Protein AF-A0AAV5V3W0-F1 (afdb_monomer)

Structure (mmCIF, N/CA/C/O backbone):
data_AF-A0AAV5V3W0-F1
#
_entry.id   AF-A0AAV5V3W0-F1
#
loop_
_atom_site.group_PDB
_atom_site.id
_atom_site.type_symbol
_atom_site.label_atom_id
_atom_site.label_alt_id
_atom_site.label_comp_id
_atom_site.label_asym_id
_atom_site.label_entity_id
_atom_site.label_seq_id
_atom_site.pdbx_PDB_ins_code
_atom_site.Cartn_x
_atom_site.Cartn_y
_atom_site.Cartn_z
_atom_site.occupancy
_atom_site.B_iso_or_equiv
_atom_site.auth_seq_id
_atom_site.auth_comp_id
_atom_site.auth_asym_id
_atom_site.auth_atom_id
_atom_site.pdbx_PDB_model_num
ATOM 1 N N . ILE A 1 1 ? -11.580 -12.482 1.622 1.00 56.84 1 ILE A N 1
ATOM 2 C CA . ILE A 1 1 ? -11.713 -11.519 0.499 1.00 56.84 1 ILE A CA 1
ATOM 3 C C . ILE A 1 1 ? -10.474 -10.633 0.399 1.00 56.84 1 ILE A C 1
ATOM 5 O O . ILE A 1 1 ? -9.791 -10.750 -0.602 1.00 56.84 1 ILE A O 1
ATOM 9 N N . VAL A 1 2 ? -10.112 -9.853 1.430 1.00 61.28 2 VAL A N 1
ATOM 10 C CA . VAL A 1 2 ? -8.875 -9.032 1.430 1.00 61.28 2 VAL A CA 1
ATOM 11 C C . VAL A 1 2 ? -7.619 -9.863 1.134 1.00 61.28 2 VAL A C 1
ATOM 13 O O . VAL A 1 2 ? -6.881 -9.532 0.217 1.00 61.28 2 VAL A O 1
ATOM 16 N N . ASN A 1 3 ? -7.451 -11.007 1.805 1.00 73.69 3 ASN A N 1
ATOM 17 C CA . ASN A 1 3 ? -6.309 -11.895 1.548 1.00 73.69 3 ASN A CA 1
ATOM 18 C C . ASN A 1 3 ? -6.311 -12.484 0.132 1.00 73.69 3 ASN A C 1
ATOM 20 O O . ASN A 1 3 ? -5.250 -12.703 -0.425 1.00 73.69 3 ASN A O 1
ATOM 24 N N . LEU A 1 4 ? -7.486 -12.712 -0.467 1.00 79.56 4 LEU A N 1
ATOM 25 C CA . LEU A 1 4 ? -7.574 -13.238 -1.831 1.00 79.56 4 LEU A CA 1
ATOM 26 C C . LEU A 1 4 ? -7.166 -12.172 -2.853 1.00 79.56 4 LEU A C 1
ATOM 28 O O . LEU A 1 4 ? -6.407 -12.471 -3.762 1.00 79.56 4 LEU A O 1
ATOM 32 N N . LEU A 1 5 ? -7.643 -10.934 -2.688 1.00 78.12 5 LEU A N 1
ATOM 33 C CA . LEU A 1 5 ? -7.252 -9.806 -3.538 1.00 78.12 5 LEU A CA 1
ATOM 34 C C . LEU A 1 5 ? -5.752 -9.524 -3.442 1.00 78.12 5 LEU A C 1
ATOM 36 O O . LEU A 1 5 ? -5.116 -9.284 -4.461 1.00 78.12 5 LEU A O 1
ATOM 40 N N . PHE A 1 6 ? -5.194 -9.600 -2.233 1.00 81.12 6 PHE A N 1
ATOM 41 C CA . PHE A 1 6 ? -3.758 -9.467 -2.016 1.00 81.12 6 PHE A CA 1
ATOM 42 C C . PHE A 1 6 ? -2.980 -10.590 -2.713 1.00 81.12 6 PHE A C 1
ATOM 44 O O . PHE A 1 6 ? -2.071 -10.310 -3.479 1.00 81.12 6 PHE A O 1
ATOM 51 N N . SER A 1 7 ? -3.384 -11.853 -2.535 1.00 84.00 7 SER A N 1
ATOM 52 C CA . SER A 1 7 ? -2.718 -12.988 -3.186 1.00 84.00 7 SER A CA 1
ATOM 53 C C . SER A 1 7 ? -2.806 -12.949 -4.710 1.00 84.00 7 SER A C 1
ATOM 55 O O . SER A 1 7 ? -1.816 -13.235 -5.370 1.00 84.00 7 SER A O 1
ATOM 57 N N . LEU A 1 8 ? -3.966 -12.600 -5.277 1.00 88.06 8 LEU A N 1
ATOM 58 C CA . LEU A 1 8 ? -4.125 -12.485 -6.729 1.00 88.06 8 LEU A CA 1
ATOM 59 C C . LEU A 1 8 ? -3.175 -11.433 -7.293 1.00 88.06 8 LEU A C 1
ATOM 61 O O . LEU A 1 8 ? -2.488 -11.682 -8.275 1.00 88.06 8 LEU A O 1
ATOM 65 N N . ASP A 1 9 ? -3.112 -10.278 -6.651 1.00 88.31 9 ASP A N 1
ATOM 66 C CA . ASP A 1 9 ? -2.215 -9.223 -7.076 1.00 88.31 9 ASP A CA 1
ATOM 67 C C . ASP A 1 9 ? -0.737 -9.608 -6.931 1.00 88.31 9 ASP A C 1
ATOM 69 O O . ASP A 1 9 ? 0.019 -9.455 -7.888 1.00 88.31 9 ASP A O 1
ATOM 73 N N . CYS A 1 10 ? -0.348 -10.219 -5.806 1.00 88.88 10 CYS A N 1
ATOM 74 C CA . CYS A 1 10 ? 1.004 -10.742 -5.643 1.00 88.88 10 CYS A CA 1
ATOM 75 C C . CYS A 1 10 ? 1.371 -11.703 -6.777 1.00 88.88 10 CYS A C 1
ATOM 77 O O . CYS A 1 10 ? 2.425 -11.561 -7.385 1.00 88.88 10 CYS A O 1
ATOM 79 N N . CYS A 1 11 ? 0.488 -12.648 -7.103 1.00 90.94 11 CYS A N 1
ATOM 80 C CA . CYS A 1 11 ? 0.753 -13.655 -8.126 1.00 90.94 11 CYS A CA 1
ATOM 81 C C . CYS A 1 11 ? 0.738 -13.110 -9.562 1.00 90.94 11 CYS A C 1
ATOM 83 O O . CYS A 1 11 ? 1.419 -13.675 -10.414 1.00 90.94 11 CYS A O 1
ATOM 85 N N . PHE A 1 12 ? -0.046 -12.068 -9.854 1.00 91.69 12 PHE A N 1
ATOM 86 C CA . PHE A 1 12 ? -0.245 -11.578 -11.225 1.00 91.69 12 PHE A CA 1
ATOM 87 C C . PHE A 1 12 ? 0.453 -10.255 -11.537 1.00 91.69 12 PHE A C 1
ATOM 89 O O . PHE A 1 12 ? 0.572 -9.912 -12.711 1.00 91.69 12 PHE A O 1
ATOM 96 N N . ILE A 1 13 ? 0.892 -9.501 -10.533 1.00 91.69 13 ILE A N 1
ATOM 97 C CA . ILE A 1 13 ? 1.500 -8.181 -10.716 1.00 91.69 13 ILE A CA 1
ATOM 98 C C . ILE A 1 13 ? 2.893 -8.164 -10.090 1.00 91.69 13 ILE A C 1
ATOM 100 O O . ILE A 1 13 ? 3.870 -8.140 -1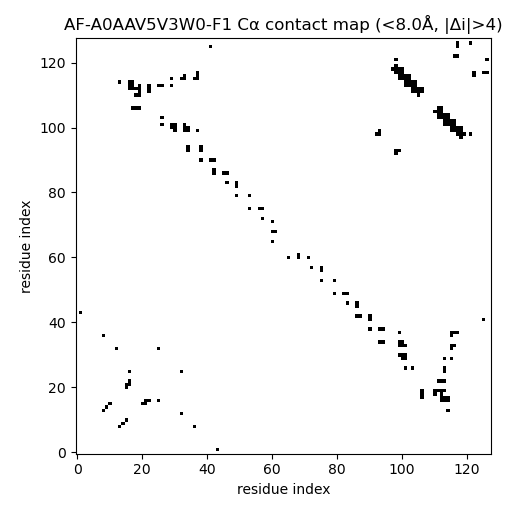0.830 1.00 91.69 13 ILE A O 1
ATOM 104 N N . LEU A 1 14 ? 2.988 -8.254 -8.761 1.00 91.12 14 LEU A N 1
ATOM 105 C CA . LEU A 1 14 ? 4.248 -8.082 -8.020 1.00 91.12 14 LEU A CA 1
ATOM 106 C C . LEU A 1 14 ? 5.299 -9.166 -8.305 1.00 91.12 14 LEU A C 1
ATOM 108 O O . LEU A 1 14 ? 6.428 -8.842 -8.657 1.00 91.12 14 LEU A O 1
ATOM 112 N N . GLU A 1 15 ? 4.958 -10.447 -8.147 1.00 90.94 15 GLU A N 1
ATOM 113 C CA . GLU A 1 15 ? 5.927 -11.542 -8.318 1.00 90.94 15 GLU A CA 1
ATOM 114 C C . GLU A 1 15 ? 6.441 -11.632 -9.762 1.00 90.94 15 GLU A C 1
ATOM 116 O O . GLU A 1 15 ? 7.657 -11.675 -9.955 1.00 90.94 15 GLU A O 1
ATOM 121 N N . PRO A 1 16 ? 5.586 -11.593 -10.807 1.00 92.56 16 PRO A N 1
ATOM 122 C CA . PRO A 1 16 ? 6.077 -11.613 -12.180 1.00 92.56 16 PRO A CA 1
ATOM 123 C C . PRO A 1 16 ? 6.920 -10.379 -12.527 1.00 92.56 16 PRO A C 1
ATOM 125 O O . PRO A 1 16 ? 7.954 -10.536 -13.182 1.00 92.56 16 PRO A O 1
ATOM 128 N N . SER A 1 17 ? 6.533 -9.179 -12.067 1.00 93.31 17 SER A N 1
ATOM 129 C CA . SER A 1 17 ? 7.281 -7.945 -12.346 1.00 93.31 17 SER A CA 1
ATOM 130 C C . SER A 1 17 ? 8.651 -7.941 -11.659 1.00 93.31 17 SER A C 1
ATOM 132 O O . SER A 1 17 ? 9.651 -7.573 -12.281 1.00 93.31 17 SER A O 1
ATOM 134 N N . ALA A 1 18 ? 8.722 -8.419 -10.412 1.00 90.31 18 ALA A N 1
ATOM 135 C CA . ALA A 1 18 ? 9.958 -8.543 -9.644 1.00 90.31 18 ALA A CA 1
ATOM 136 C C . ALA A 1 18 ? 10.867 -9.664 -10.175 1.00 90.31 18 ALA A C 1
ATOM 138 O O . ALA A 1 18 ? 12.090 -9.511 -10.245 1.00 90.31 18 ALA A O 1
ATOM 139 N N . ALA A 1 19 ? 10.285 -10.785 -10.607 1.00 92.06 19 ALA A N 1
ATOM 140 C CA . ALA A 1 19 ? 11.017 -11.890 -11.220 1.00 92.06 19 ALA A CA 1
ATOM 141 C C . ALA A 1 19 ? 11.533 -11.564 -12.636 1.00 92.06 19 ALA A C 1
ATOM 143 O O . ALA A 1 19 ? 12.379 -12.292 -13.153 1.00 92.06 19 ALA A O 1
ATOM 144 N N . GLY A 1 20 ? 11.044 -10.488 -13.265 1.00 88.81 20 GLY A N 1
ATOM 145 C CA . GLY A 1 20 ? 11.383 -10.121 -14.645 1.00 88.81 20 GLY A CA 1
ATOM 146 C C . GLY A 1 20 ? 10.621 -10.925 -15.703 1.00 88.81 20 GLY A C 1
ATOM 147 O O . GLY A 1 20 ? 10.985 -10.938 -16.880 1.00 88.81 20 GLY A O 1
ATOM 148 N N . THR A 1 21 ? 9.548 -11.607 -15.301 1.00 90.56 21 THR A N 1
ATOM 149 C CA . THR A 1 21 ? 8.686 -12.359 -16.217 1.00 90.56 21 THR A CA 1
ATOM 150 C C . THR A 1 21 ? 7.842 -11.370 -17.018 1.00 90.56 21 THR A C 1
ATOM 152 O O . THR A 1 21 ? 7.168 -10.533 -16.433 1.00 90.56 21 THR A O 1
ATOM 155 N N . PHE A 1 22 ? 7.868 -11.448 -18.352 1.00 92.38 22 PHE A N 1
ATOM 156 C CA . PHE A 1 22 ? 7.225 -10.463 -19.241 1.00 92.38 22 PHE A CA 1
ATOM 157 C C . PHE A 1 22 ? 7.659 -9.007 -18.970 1.00 92.38 22 PHE A C 1
ATOM 159 O O . PHE A 1 22 ? 6.825 -8.103 -18.966 1.00 92.38 22 PHE A O 1
ATOM 166 N N . PHE A 1 23 ? 8.959 -8.770 -18.758 1.00 91.94 23 PHE A N 1
ATOM 167 C CA . PHE A 1 23 ? 9.509 -7.447 -18.427 1.00 91.94 23 PHE A CA 1
ATOM 168 C C . PHE A 1 23 ? 8.955 -6.305 -19.297 1.00 91.94 23 PHE A C 1
ATOM 170 O O . PHE A 1 23 ? 8.445 -5.332 -18.758 1.00 91.94 23 PHE A O 1
ATOM 177 N N . GLU A 1 24 ? 8.967 -6.444 -20.627 1.00 94.31 24 GLU A N 1
ATOM 178 C CA . GLU A 1 24 ? 8.481 -5.399 -21.546 1.00 94.31 24 GLU A CA 1
ATOM 179 C C . GLU A 1 24 ? 7.001 -5.044 -21.325 1.00 94.31 24 GLU A C 1
ATOM 181 O O . GLU A 1 24 ? 6.609 -3.884 -21.434 1.00 94.31 24 GLU A O 1
ATOM 186 N N . PHE A 1 25 ? 6.172 -6.030 -20.969 1.00 94.25 25 PHE A N 1
ATOM 187 C CA . PHE A 1 25 ? 4.765 -5.801 -20.650 1.00 94.25 25 PHE A CA 1
ATOM 188 C C . PHE A 1 25 ? 4.613 -5.015 -19.344 1.00 94.25 25 PHE A C 1
ATOM 190 O O . PHE A 1 25 ? 3.858 -4.042 -19.303 1.00 94.25 25 PHE A O 1
ATOM 197 N N . TYR A 1 26 ? 5.336 -5.411 -18.292 1.00 93.88 26 TYR A N 1
ATOM 198 C CA . TYR A 1 26 ? 5.280 -4.728 -16.997 1.00 93.88 26 TYR A CA 1
ATOM 199 C C . TYR A 1 26 ? 5.947 -3.354 -17.015 1.00 93.88 26 TYR A C 1
ATOM 201 O O . TYR A 1 26 ? 5.510 -2.486 -16.268 1.00 93.88 26 TYR A O 1
ATOM 209 N N . ASP A 1 27 ? 6.940 -3.131 -17.875 1.00 94.12 27 ASP A N 1
ATOM 210 C CA . ASP A 1 27 ? 7.558 -1.822 -18.088 1.00 94.12 27 ASP A CA 1
ATOM 211 C C . ASP A 1 27 ? 6.597 -0.892 -18.845 1.00 94.12 27 ASP A C 1
ATOM 213 O O . ASP A 1 27 ? 6.302 0.215 -18.399 1.00 94.12 27 ASP A O 1
ATOM 217 N N . MET A 1 28 ? 5.984 -1.369 -19.932 1.00 94.44 28 MET A N 1
ATOM 218 C CA . MET A 1 28 ? 4.994 -0.587 -20.682 1.00 94.44 28 MET A CA 1
ATOM 219 C C . MET A 1 28 ? 3.757 -0.236 -19.836 1.00 94.44 28 MET A C 1
ATOM 221 O O . MET A 1 28 ? 3.245 0.884 -19.900 1.00 94.44 28 MET A O 1
ATOM 225 N N . MET A 1 29 ? 3.257 -1.189 -19.046 1.00 93.00 29 MET A N 1
ATOM 226 C CA . MET A 1 29 ? 2.064 -1.013 -18.208 1.00 93.00 29 MET A CA 1
ATOM 227 C C . MET A 1 29 ? 2.379 -0.466 -16.813 1.00 93.00 29 MET A C 1
ATOM 229 O O . MET A 1 29 ? 1.462 -0.189 -16.033 1.00 93.00 29 MET A O 1
ATOM 233 N N . GLY A 1 30 ? 3.654 -0.296 -16.479 1.00 89.88 30 GLY A N 1
ATOM 234 C CA . GLY A 1 30 ? 4.086 -0.034 -15.117 1.00 89.88 30 GLY A CA 1
ATOM 235 C C . GLY A 1 30 ? 3.515 1.240 -14.481 1.00 89.88 30 GLY A C 1
ATOM 236 O O . GLY A 1 30 ? 3.205 1.170 -13.291 1.00 89.88 30 GLY A O 1
ATOM 237 N N . PRO A 1 31 ? 3.204 2.352 -15.192 1.00 88.81 31 PRO A N 1
ATOM 238 C CA . PRO A 1 31 ? 2.579 3.507 -14.546 1.00 88.81 31 PRO A CA 1
ATOM 239 C C . PRO A 1 31 ? 1.150 3.205 -14.075 1.00 88.81 31 PRO A C 1
ATOM 241 O O . PRO A 1 31 ? 0.667 3.800 -13.110 1.00 88.81 31 PRO A O 1
ATOM 244 N N . TYR A 1 32 ? 0.464 2.275 -14.745 1.00 89.69 32 TYR A N 1
ATOM 245 C CA . TYR A 1 32 ? -0.871 1.822 -14.365 1.00 89.69 32 TYR A CA 1
ATOM 246 C C . TYR A 1 32 ? -0.802 0.833 -13.207 1.00 89.69 32 TYR A C 1
ATOM 248 O O . TYR A 1 32 ? -1.543 0.987 -12.234 1.00 89.69 32 TYR A O 1
ATOM 256 N N . PHE A 1 33 ? 0.111 -0.140 -13.277 1.00 92.06 33 PHE A N 1
ATOM 257 C CA . PHE A 1 33 ? 0.306 -1.103 -12.195 1.00 92.06 33 PHE A CA 1
ATOM 258 C C . PHE A 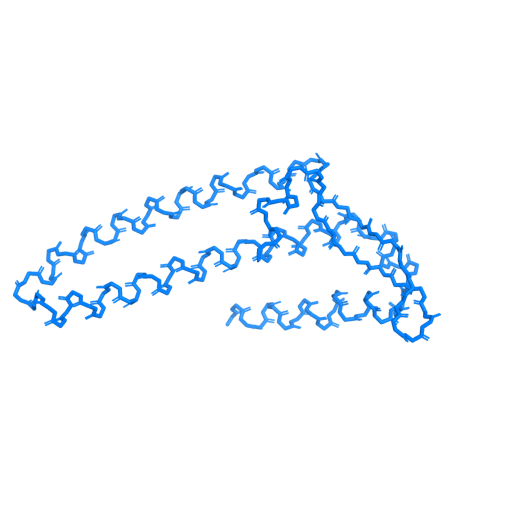1 33 ? 0.800 -0.438 -10.913 1.00 92.06 33 PHE A C 1
ATOM 260 O O . PHE A 1 33 ? 0.249 -0.728 -9.858 1.00 92.06 33 PHE A O 1
ATOM 267 N N . ALA A 1 34 ? 1.704 0.542 -10.998 1.00 90.12 34 ALA A N 1
ATOM 268 C CA . ALA A 1 34 ? 2.149 1.320 -9.846 1.00 90.12 34 ALA A CA 1
ATOM 269 C C . ALA A 1 34 ? 0.980 2.007 -9.128 1.00 90.12 34 ALA A C 1
ATOM 271 O O . ALA A 1 34 ? 0.902 1.981 -7.903 1.00 90.12 34 ALA A O 1
ATOM 272 N N . LYS A 1 35 ? 0.031 2.584 -9.878 1.00 88.50 35 LYS A N 1
ATOM 273 C CA . LYS A 1 35 ? -1.171 3.190 -9.290 1.00 88.50 35 LYS A CA 1
ATOM 274 C C . LYS A 1 35 ? -2.061 2.152 -8.625 1.00 88.50 35 LYS A C 1
ATOM 276 O O . LYS A 1 35 ? -2.455 2.343 -7.478 1.00 88.50 35 LYS A O 1
ATOM 281 N N . ILE A 1 36 ? -2.401 1.084 -9.348 1.00 88.12 36 ILE A N 1
ATOM 282 C CA . ILE A 1 36 ? -3.299 0.039 -8.844 1.00 88.12 36 ILE A CA 1
ATOM 283 C C . ILE A 1 36 ? -2.721 -0.563 -7.568 1.00 88.12 36 ILE A C 1
ATOM 285 O O . ILE A 1 36 ? -3.421 -0.611 -6.558 1.00 88.12 36 ILE A O 1
ATOM 289 N N . GLU A 1 37 ? -1.450 -0.957 -7.610 1.00 87.56 37 GLU A N 1
ATOM 290 C CA . GLU A 1 37 ? -0.801 -1.657 -6.513 1.00 87.56 37 GLU A CA 1
ATOM 291 C C . GLU A 1 37 ? -0.712 -0.779 -5.269 1.00 87.56 37 GLU A C 1
ATOM 293 O O . GLU A 1 37 ? -1.231 -1.121 -4.204 1.00 87.56 37 GLU A O 1
ATOM 298 N N . LEU A 1 38 ? -0.141 0.414 -5.419 1.00 88.12 38 LEU A N 1
ATOM 299 C CA . LEU A 1 38 ? 0.142 1.279 -4.285 1.00 88.12 38 LEU A CA 1
ATOM 300 C C . LEU A 1 38 ? -1.133 1.870 -3.665 1.00 88.12 38 LEU A C 1
ATOM 302 O O . LEU A 1 38 ? -1.254 1.895 -2.441 1.00 88.12 38 LEU A O 1
ATOM 306 N N . ILE A 1 39 ? -2.134 2.264 -4.467 1.00 85.12 39 ILE A N 1
ATOM 307 C CA . ILE A 1 39 ? -3.424 2.743 -3.935 1.00 85.12 39 ILE A CA 1
ATOM 308 C C . ILE A 1 39 ? -4.140 1.620 -3.185 1.00 85.12 39 ILE A C 1
ATOM 310 O O . ILE A 1 39 ? -4.623 1.826 -2.068 1.00 85.12 39 ILE A O 1
ATOM 314 N N . LYS A 1 40 ? -4.223 0.429 -3.787 1.00 85.56 40 LYS A N 1
ATOM 315 C CA . LYS A 1 40 ? -4.896 -0.723 -3.181 1.00 85.56 40 LYS A CA 1
ATOM 316 C C . LYS A 1 40 ? -4.222 -1.100 -1.864 1.00 85.56 40 LYS A C 1
ATOM 318 O O . LYS A 1 40 ? -4.921 -1.259 -0.863 1.00 85.56 40 LYS A O 1
ATOM 323 N N . THR A 1 41 ? -2.897 -1.209 -1.846 1.00 82.38 41 THR A N 1
ATOM 324 C CA . THR A 1 41 ? -2.136 -1.586 -0.651 1.00 82.38 41 THR A CA 1
ATOM 325 C C . THR A 1 41 ? -2.330 -0.566 0.473 1.00 82.38 41 THR A C 1
ATOM 327 O O . THR A 1 41 ? -2.686 -0.962 1.586 1.00 82.38 41 THR A O 1
ATOM 330 N N . THR A 1 42 ? -2.269 0.742 0.191 1.00 83.88 42 THR A N 1
ATOM 331 C CA . THR A 1 42 ? -2.565 1.777 1.198 1.00 83.88 42 THR A CA 1
ATOM 332 C C . THR A 1 42 ? -3.996 1.685 1.739 1.00 83.88 42 THR A C 1
ATOM 334 O O . THR A 1 42 ? -4.201 1.718 2.954 1.00 83.88 42 THR A O 1
ATOM 337 N N . VAL A 1 43 ? -5.001 1.541 0.866 1.00 82.44 43 VAL A N 1
ATOM 338 C CA . VAL A 1 43 ? -6.413 1.456 1.281 1.00 82.44 43 VAL A CA 1
ATOM 339 C C . VAL A 1 43 ? -6.653 0.221 2.149 1.00 82.44 43 VAL A C 1
ATOM 341 O O . VAL A 1 43 ? -7.296 0.315 3.197 1.00 82.44 43 VAL A O 1
ATOM 344 N N . LEU A 1 44 ? -6.133 -0.940 1.742 1.00 82.50 44 LEU A N 1
ATOM 345 C CA . LEU A 1 44 ? -6.318 -2.192 2.472 1.00 82.50 44 LEU A CA 1
ATOM 346 C C . LEU A 1 44 ? -5.638 -2.163 3.843 1.00 82.50 44 LEU A C 1
ATOM 348 O O . LEU A 1 44 ? -6.259 -2.582 4.823 1.00 82.50 44 LEU A O 1
ATOM 352 N N . LEU A 1 45 ? -4.414 -1.632 3.937 1.00 83.38 45 LEU A N 1
ATOM 353 C CA . LEU A 1 45 ? -3.703 -1.479 5.211 1.00 83.38 45 LEU A CA 1
ATOM 354 C C . LEU A 1 45 ? -4.451 -0.549 6.168 1.00 83.38 45 LEU A C 1
ATOM 356 O O . LEU A 1 45 ? -4.618 -0.870 7.348 1.00 83.38 45 LEU A O 1
ATOM 360 N N . LEU A 1 46 ? -4.959 0.575 5.661 1.00 83.06 46 LEU A N 1
ATOM 361 C CA . LEU A 1 46 ? -5.693 1.547 6.462 1.00 83.06 46 LEU A CA 1
ATOM 362 C C . LEU A 1 46 ? -7.018 0.979 6.981 1.00 83.06 46 LEU A C 1
ATOM 364 O O . LEU A 1 46 ? -7.304 1.048 8.178 1.00 83.06 46 LEU A O 1
ATOM 368 N N . VAL A 1 47 ? -7.810 0.363 6.097 1.00 81.50 47 VAL A N 1
ATOM 369 C CA . VAL A 1 47 ? -9.079 -0.279 6.468 1.00 81.50 47 VAL A CA 1
ATOM 370 C C . VAL A 1 47 ? -8.834 -1.420 7.453 1.00 81.50 47 VAL A C 1
ATOM 372 O O . VAL A 1 47 ? -9.524 -1.508 8.471 1.00 81.50 47 VAL A O 1
ATOM 375 N N . GLY A 1 48 ? -7.832 -2.264 7.193 1.00 83.69 48 GLY A N 1
ATOM 376 C CA . GLY A 1 48 ? -7.439 -3.349 8.090 1.00 83.69 48 GLY A CA 1
ATOM 377 C C . GLY A 1 48 ? -7.073 -2.836 9.483 1.00 83.69 48 GLY A C 1
ATOM 378 O O . GLY A 1 48 ? -7.607 -3.326 10.480 1.00 83.69 48 GLY A O 1
ATOM 379 N N . SER A 1 49 ? -6.248 -1.792 9.562 1.00 84.44 49 SER A N 1
ATOM 380 C CA . SER A 1 49 ? -5.821 -1.183 10.828 1.00 84.44 49 SER A CA 1
ATOM 381 C C . SER A 1 49 ? -6.997 -0.614 11.629 1.00 84.44 49 SER A C 1
ATOM 383 O O . SER A 1 49 ? -7.106 -0.863 12.832 1.00 84.44 49 SER A O 1
ATOM 385 N N . ILE A 1 50 ? -7.930 0.086 10.971 1.00 84.62 50 ILE A N 1
ATOM 386 C CA . ILE A 1 50 ? -9.132 0.637 11.619 1.00 84.62 50 ILE A CA 1
ATOM 387 C C . ILE A 1 50 ? -10.019 -0.487 12.171 1.00 84.62 50 ILE A C 1
ATOM 389 O O . ILE A 1 50 ? -10.504 -0.397 13.302 1.00 84.62 50 ILE A O 1
ATOM 393 N N . LEU A 1 51 ? -10.222 -1.562 11.403 1.00 84.88 51 LEU A N 1
ATOM 394 C CA . LEU A 1 51 ? -11.024 -2.706 11.839 1.00 84.88 51 LEU A CA 1
ATOM 395 C C . LEU A 1 51 ? -10.381 -3.436 13.023 1.00 84.88 51 LEU A C 1
ATOM 397 O O . LEU A 1 51 ? -11.082 -3.779 13.978 1.00 84.88 51 LEU A O 1
ATOM 401 N N . HIS A 1 52 ? -9.060 -3.632 13.001 1.00 88.50 52 HIS A N 1
ATOM 402 C CA . HIS A 1 52 ? -8.328 -4.232 14.117 1.00 88.50 52 HIS A CA 1
ATOM 403 C C . HIS A 1 52 ? -8.411 -3.378 15.384 1.00 88.50 52 HIS A C 1
ATOM 405 O O . HIS A 1 52 ? -8.709 -3.914 16.455 1.00 88.50 52 HIS A O 1
ATOM 411 N N . LEU A 1 53 ? -8.242 -2.057 15.266 1.00 86.62 53 LEU A N 1
ATOM 412 C CA . LEU A 1 53 ? -8.413 -1.128 16.382 1.00 86.62 53 LEU A CA 1
ATOM 413 C C . LEU A 1 53 ? -9.833 -1.206 16.953 1.00 86.62 53 LEU A C 1
ATOM 415 O O . LEU A 1 53 ? -10.014 -1.317 18.166 1.00 86.62 53 LEU A O 1
ATOM 419 N N . LEU A 1 54 ? -10.852 -1.206 16.091 1.00 85.94 54 LEU A N 1
ATOM 420 C CA . LEU A 1 54 ? -12.245 -1.292 16.516 1.00 85.94 54 LEU A CA 1
ATOM 421 C C . LEU A 1 54 ? -12.540 -2.605 17.243 1.00 85.94 54 LEU A C 1
ATOM 423 O O . LEU A 1 54 ? -13.205 -2.601 18.279 1.00 85.94 54 LEU A O 1
ATOM 427 N N . LEU A 1 55 ? -12.030 -3.723 16.732 1.00 88.25 55 LEU A N 1
ATOM 428 C CA . LEU A 1 55 ? -12.220 -5.035 17.339 1.00 88.25 55 LEU A CA 1
ATOM 429 C C . LEU A 1 55 ? -11.520 -5.123 18.703 1.00 88.25 55 LEU A C 1
ATOM 431 O O . LEU A 1 55 ? -12.111 -5.633 19.660 1.00 88.25 55 LEU A O 1
ATOM 435 N N . ALA A 1 56 ? -10.315 -4.558 18.819 1.00 89.25 56 ALA A N 1
ATOM 436 C CA . ALA A 1 56 ? -9.590 -4.446 20.080 1.00 89.25 56 ALA A CA 1
ATOM 437 C C . ALA A 1 56 ? -10.352 -3.584 21.099 1.00 89.25 56 ALA A C 1
ATOM 439 O O . ALA A 1 56 ? -10.594 -4.030 22.221 1.00 89.25 56 ALA A O 1
ATOM 440 N N . MET A 1 57 ? -10.822 -2.395 20.707 1.00 88.00 57 MET A N 1
ATOM 441 C CA . MET A 1 57 ? -11.595 -1.510 21.587 1.00 88.00 57 MET A CA 1
ATOM 442 C C . MET A 1 57 ? -12.946 -2.113 21.985 1.00 88.00 57 MET A C 1
ATOM 444 O O . MET A 1 57 ? -13.387 -1.962 23.126 1.00 88.00 57 MET A O 1
ATOM 448 N N . ASN A 1 58 ? -13.614 -2.818 21.071 1.00 88.19 58 ASN A N 1
ATOM 449 C CA . ASN A 1 58 ? -14.872 -3.496 21.361 1.00 88.19 58 ASN A CA 1
ATOM 450 C C . ASN A 1 58 ? -14.678 -4.584 22.429 1.00 88.19 58 ASN A C 1
ATOM 452 O O . ASN A 1 58 ? -15.418 -4.620 23.410 1.00 88.19 58 ASN A O 1
ATOM 456 N N . ARG A 1 59 ? -13.638 -5.417 22.288 1.00 89.81 59 ARG A N 1
ATOM 457 C CA . ARG A 1 59 ? -13.289 -6.438 23.291 1.00 89.81 59 ARG A CA 1
ATOM 458 C C . ARG A 1 59 ? -12.868 -5.814 24.619 1.00 89.81 59 ARG A C 1
ATOM 460 O O . ARG A 1 59 ? -13.369 -6.215 25.663 1.00 89.81 59 ARG A O 1
ATOM 467 N N . PHE A 1 60 ? -12.010 -4.797 24.581 1.00 90.75 60 PHE A N 1
ATOM 468 C CA . PHE A 1 60 ? -11.545 -4.100 25.778 1.00 90.75 60 PHE A CA 1
ATOM 469 C C . PHE A 1 60 ? -12.710 -3.498 26.572 1.00 90.75 60 PHE A C 1
ATOM 471 O O . PHE A 1 60 ? -12.842 -3.718 27.771 1.00 90.75 60 PHE A O 1
ATOM 478 N N . THR A 1 61 ? -13.625 -2.802 25.897 1.00 89.81 61 THR A N 1
ATOM 479 C CA . THR A 1 61 ? -14.775 -2.170 26.561 1.00 89.81 61 THR A CA 1
ATOM 480 C C . THR A 1 61 ? -15.787 -3.176 27.107 1.00 89.81 61 THR A C 1
ATOM 482 O O . THR A 1 61 ? -16.430 -2.876 28.113 1.00 89.81 61 THR A O 1
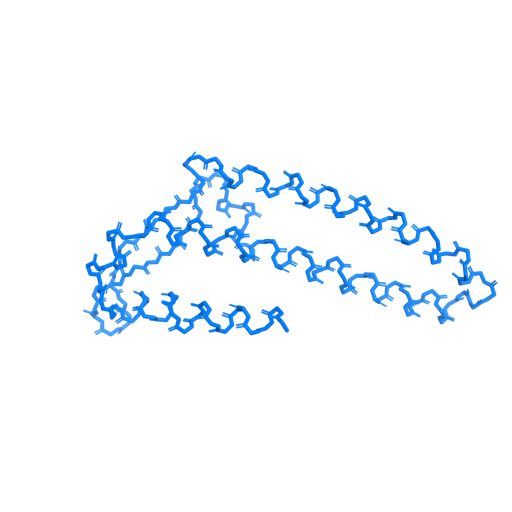ATOM 485 N N . ALA A 1 62 ? -15.918 -4.357 26.492 1.00 88.00 62 ALA A N 1
ATOM 486 C CA . ALA A 1 62 ? -16.725 -5.450 27.033 1.00 88.00 62 ALA A CA 1
ATOM 487 C C . ALA A 1 62 ? -16.152 -5.990 28.355 1.00 88.00 62 ALA A C 1
ATOM 489 O O . ALA A 1 62 ? -16.916 -6.271 29.274 1.00 88.00 62 ALA A O 1
ATOM 490 N N . ILE A 1 63 ? -14.821 -6.082 28.464 1.00 92.06 63 ILE A N 1
ATOM 491 C CA . ILE A 1 63 ? -14.124 -6.591 29.654 1.00 92.06 63 ILE A CA 1
ATOM 492 C C . ILE A 1 63 ? -14.105 -5.544 30.774 1.00 92.06 63 ILE A C 1
ATOM 494 O O . ILE A 1 63 ? -14.471 -5.840 31.907 1.00 92.06 63 ILE A O 1
ATOM 498 N N . THR A 1 64 ? -13.704 -4.306 30.474 1.00 91.81 64 THR A N 1
ATOM 499 C CA . THR A 1 64 ? -13.488 -3.274 31.501 1.00 91.81 64 THR A CA 1
ATOM 500 C C . THR A 1 64 ? -14.785 -2.596 31.950 1.00 91.81 64 THR A C 1
ATOM 502 O O . THR A 1 64 ? -14.906 -2.204 33.108 1.00 91.81 64 THR A O 1
ATOM 505 N N . PHE A 1 65 ? -15.774 -2.440 31.059 1.00 90.81 65 PHE A N 1
ATOM 506 C CA . PHE A 1 65 ? -17.003 -1.684 31.348 1.00 90.81 65 PHE A CA 1
ATOM 507 C C . PHE A 1 65 ? -18.284 -2.385 30.853 1.00 90.81 65 PHE A C 1
ATOM 509 O O . PHE A 1 65 ? -19.058 -1.782 30.096 1.00 90.81 65 PHE A O 1
ATOM 516 N N . PRO A 1 66 ? -18.589 -3.612 31.316 1.00 87.69 66 PRO A N 1
ATOM 517 C CA . PRO A 1 66 ? -19.704 -4.416 30.803 1.00 87.69 66 PRO A CA 1
ATOM 518 C C . PRO A 1 66 ? -21.063 -3.704 30.912 1.00 87.69 66 PRO A C 1
ATOM 520 O O . PRO A 1 66 ? -21.821 -3.649 29.945 1.00 87.69 66 PRO A O 1
ATOM 523 N N . ALA A 1 67 ? -21.339 -3.033 32.038 1.00 89.25 67 ALA A N 1
ATOM 524 C CA . ALA A 1 67 ? -22.602 -2.315 32.258 1.00 89.25 67 ALA A CA 1
ATOM 525 C C . ALA A 1 67 ? -22.806 -1.099 31.326 1.00 89.25 67 ALA A C 1
ATOM 527 O O . ALA A 1 67 ? -23.935 -0.669 31.084 1.00 89.25 67 ALA A O 1
ATOM 528 N N . LYS A 1 68 ? -21.720 -0.521 30.791 1.00 88.31 68 LYS A N 1
ATOM 529 C CA . LYS A 1 68 ? -21.759 0.644 29.886 1.00 88.31 68 LYS A CA 1
ATOM 530 C C . LYS A 1 68 ? -21.437 0.279 28.435 1.00 88.31 68 LYS A C 1
ATOM 532 O O . LYS A 1 68 ? -21.562 1.148 27.568 1.00 88.31 68 LYS A O 1
ATOM 537 N N . HIS A 1 69 ? -21.094 -0.980 28.156 1.00 86.75 69 HIS A N 1
ATOM 538 C CA . HIS A 1 69 ? -20.620 -1.457 26.858 1.00 86.75 69 HIS A CA 1
ATOM 539 C C . HIS A 1 69 ? -21.534 -1.015 25.706 1.00 86.75 69 HIS A C 1
ATOM 541 O O . HIS A 1 69 ? -21.080 -0.349 24.780 1.00 86.75 69 HIS A O 1
ATOM 547 N N . ARG A 1 70 ? -22.858 -1.200 25.829 1.00 83.94 70 ARG A N 1
ATOM 548 C CA . ARG A 1 70 ? -23.831 -0.788 24.796 1.00 83.94 70 ARG A CA 1
ATOM 549 C C . ARG A 1 70 ? -23.793 0.712 24.463 1.00 83.94 70 ARG A C 1
ATOM 551 O O . ARG A 1 70 ? -24.000 1.089 23.310 1.00 83.94 70 ARG A O 1
ATOM 558 N N . LYS A 1 71 ? -23.552 1.588 25.449 1.00 86.38 71 LYS A N 1
ATOM 559 C CA . LYS A 1 71 ? -23.418 3.042 25.219 1.00 86.38 71 LYS A CA 1
ATOM 560 C C . LYS A 1 71 ? -22.070 3.378 24.575 1.00 86.38 71 LYS A C 1
ATOM 562 O O . LYS A 1 71 ? -22.020 4.265 23.724 1.00 86.38 71 LYS A O 1
ATOM 567 N N . VAL A 1 72 ? -21.005 2.671 24.954 1.00 85.12 72 VAL A N 1
ATOM 568 C CA . VAL A 1 72 ? -19.655 2.860 24.403 1.00 85.12 72 VAL A CA 1
ATOM 569 C C . VAL A 1 72 ? -19.568 2.359 22.957 1.00 85.12 72 VAL A C 1
ATOM 571 O O . VAL A 1 72 ? -19.058 3.090 22.114 1.00 85.12 72 VAL A O 1
ATOM 574 N N . CYS A 1 73 ? -20.184 1.222 22.615 1.00 83.88 73 CYS A N 1
ATOM 575 C CA . CYS A 1 73 ? -20.261 0.721 21.236 1.00 83.88 73 CYS A CA 1
ATOM 576 C C . CYS A 1 73 ? -20.887 1.732 20.267 1.00 83.88 73 CYS A C 1
ATOM 578 O O . CYS A 1 73 ? -20.390 1.910 19.160 1.00 83.88 73 CYS A O 1
ATOM 580 N N . ARG A 1 74 ? -21.933 2.470 20.675 1.00 83.06 74 ARG A N 1
ATOM 581 C CA . ARG A 1 74 ? -22.515 3.524 19.817 1.00 83.06 74 ARG A CA 1
ATOM 582 C C . ARG A 1 74 ? -21.560 4.694 19.570 1.00 83.06 74 ARG A C 1
ATOM 584 O O . ARG A 1 74 ? -21.669 5.365 18.547 1.00 83.06 74 ARG A O 1
ATOM 591 N N . LYS A 1 75 ? -20.667 4.993 20.518 1.00 86.06 75 LYS A N 1
ATOM 592 C CA . LYS A 1 75 ? -19.622 6.012 20.331 1.00 86.06 75 LYS A CA 1
ATOM 593 C C . LYS A 1 75 ? -18.501 5.477 19.438 1.00 86.06 75 LYS A C 1
ATOM 595 O O . LYS A 1 75 ? -18.084 6.191 18.536 1.00 86.06 75 LYS A O 1
ATOM 600 N N . LEU A 1 76 ? -18.098 4.219 19.630 1.00 84.56 76 LEU A N 1
ATOM 601 C CA . LEU A 1 76 ? -17.122 3.523 18.784 1.00 84.56 76 LEU A CA 1
ATOM 602 C C . LEU A 1 76 ? -17.566 3.449 17.322 1.00 84.56 76 LEU A C 1
ATOM 604 O O . LEU A 1 76 ? -16.759 3.690 16.436 1.00 84.56 76 LEU A O 1
ATOM 608 N N . PHE A 1 77 ? -18.851 3.198 17.062 1.00 82.50 77 PHE A N 1
ATOM 609 C CA . PHE A 1 77 ? -19.386 3.224 15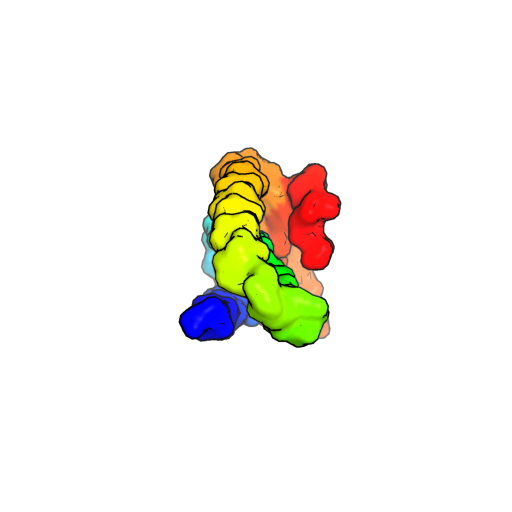.701 1.00 82.50 77 PHE A CA 1
ATOM 610 C C . PHE A 1 77 ? -19.214 4.599 15.041 1.00 82.50 77 PHE A C 1
ATOM 612 O O . PHE A 1 77 ? -18.709 4.689 13.928 1.00 82.50 77 PHE A O 1
ATOM 619 N N . ARG A 1 78 ? -19.564 5.685 15.746 1.00 85.12 78 ARG A N 1
ATOM 620 C CA . ARG A 1 78 ? -19.352 7.051 15.237 1.00 85.12 78 ARG A CA 1
ATOM 621 C C . ARG A 1 78 ? -17.875 7.353 14.999 1.00 85.12 78 ARG A C 1
ATOM 623 O O . ARG A 1 78 ? -17.537 7.929 13.975 1.00 85.12 78 ARG A O 1
ATOM 630 N N . PHE A 1 79 ? -17.011 6.936 15.918 1.00 85.88 79 PHE A N 1
ATOM 631 C CA . PHE A 1 79 ? -15.566 7.071 15.763 1.00 85.88 79 PHE A CA 1
ATOM 632 C C . PHE A 1 79 ? -15.046 6.308 14.536 1.00 85.88 79 PHE A C 1
ATOM 634 O O . PHE A 1 79 ? -14.250 6.848 13.778 1.00 85.88 79 PHE A O 1
ATOM 641 N N . CYS A 1 80 ? -15.562 5.102 14.285 1.00 84.62 80 CYS A N 1
ATOM 642 C CA . CYS A 1 80 ? -15.237 4.314 13.100 1.00 84.62 80 CYS A CA 1
ATOM 643 C C . CYS A 1 80 ? -15.615 5.040 11.812 1.00 84.62 80 CYS A C 1
ATOM 645 O O . CYS A 1 80 ? -14.784 5.148 10.921 1.00 84.62 80 CYS A O 1
ATOM 647 N N . VAL A 1 81 ? -16.835 5.583 11.735 1.00 85.62 81 VAL A N 1
ATOM 648 C CA . VAL A 1 81 ? -17.290 6.352 10.566 1.00 85.62 81 VAL A CA 1
ATOM 649 C C . VAL A 1 81 ? -16.367 7.545 10.314 1.00 85.62 81 VAL A C 1
ATOM 651 O O . VAL A 1 81 ? -15.965 7.768 9.177 1.00 85.62 8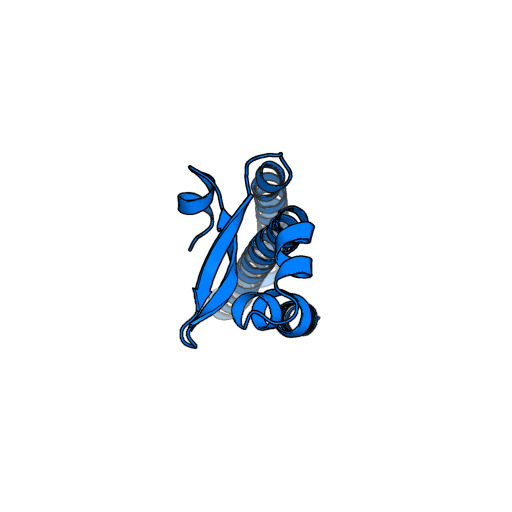1 VAL A O 1
ATOM 654 N N . VAL A 1 82 ? -15.970 8.266 11.367 1.00 88.75 82 VAL A N 1
ATOM 655 C CA . VAL A 1 82 ? -15.028 9.389 11.252 1.00 88.75 82 VAL A CA 1
ATOM 656 C C . VAL A 1 82 ? -13.667 8.918 10.735 1.00 88.75 82 VAL A C 1
ATOM 658 O O . VAL A 1 82 ? -13.174 9.467 9.753 1.00 88.7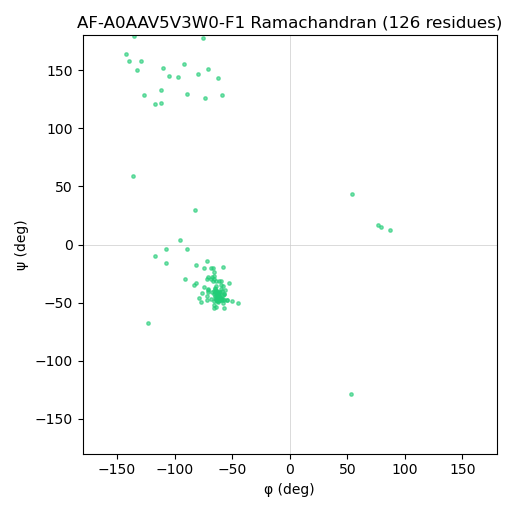5 82 VAL A O 1
ATOM 661 N N . LEU A 1 83 ? -13.080 7.871 11.322 1.00 85.50 83 LEU A N 1
ATOM 662 C CA . LEU A 1 83 ? -11.807 7.318 10.847 1.00 85.50 83 LEU A CA 1
ATOM 663 C C . LEU A 1 83 ? -11.887 6.837 9.396 1.00 85.50 83 LEU A C 1
ATOM 665 O O . LEU A 1 83 ? -10.956 7.057 8.630 1.00 85.50 83 LEU A O 1
ATOM 669 N N . TRP A 1 84 ? -13.013 6.243 9.005 1.00 84.88 84 TRP A N 1
ATOM 670 C CA . TRP A 1 84 ? -13.281 5.852 7.626 1.00 84.88 84 TRP A CA 1
ATOM 671 C C . TRP A 1 84 ? -13.302 7.051 6.685 1.00 84.88 84 TRP A C 1
ATOM 673 O O . TRP A 1 84 ? -12.651 7.018 5.646 1.00 84.88 84 TRP A O 1
ATOM 683 N N . THR A 1 85 ? -14.010 8.124 7.051 1.00 87.75 85 THR A N 1
ATOM 684 C CA . THR A 1 85 ? -14.032 9.343 6.231 1.00 87.75 85 THR A CA 1
ATOM 685 C C . THR A 1 85 ? -12.646 9.959 6.099 1.00 87.75 85 THR A C 1
ATOM 687 O O . THR A 1 85 ? -12.239 10.279 4.988 1.00 87.75 85 THR A O 1
ATOM 690 N N . ILE A 1 86 ? -11.884 10.054 7.194 1.00 87.56 86 ILE A N 1
ATOM 691 C CA . ILE A 1 86 ? -10.512 10.574 7.169 1.00 87.56 86 ILE A CA 1
ATOM 692 C C . ILE A 1 86 ? -9.641 9.702 6.268 1.00 87.56 86 ILE A C 1
ATOM 694 O O . ILE A 1 86 ? -8.930 10.225 5.416 1.00 87.56 86 ILE A O 1
ATOM 698 N N . GLY A 1 87 ? -9.732 8.381 6.416 1.00 82.69 87 GLY A N 1
ATOM 699 C CA . GLY A 1 87 ? -8.948 7.461 5.610 1.00 82.69 87 GLY A CA 1
ATOM 700 C C . GLY A 1 87 ? -9.275 7.535 4.124 1.00 82.69 87 GLY A C 1
ATOM 701 O O . GLY A 1 87 ? -8.369 7.567 3.300 1.00 82.69 87 GLY A O 1
ATOM 702 N N . PHE A 1 88 ? -10.555 7.676 3.780 1.00 83.50 88 PHE A N 1
ATOM 703 C CA . PHE A 1 88 ? -10.975 7.925 2.406 1.00 83.50 88 PHE A CA 1
ATOM 704 C C . PHE A 1 88 ? -10.341 9.204 1.843 1.00 83.50 88 PHE A C 1
ATOM 706 O O . PHE A 1 88 ? -9.769 9.167 0.756 1.00 83.50 88 PHE A O 1
ATOM 713 N N . PHE A 1 89 ? -10.372 10.313 2.592 1.00 87.19 89 PHE A N 1
ATOM 714 C CA . PHE A 1 89 ? -9.748 11.570 2.165 1.00 87.19 89 PHE A CA 1
ATOM 715 C C . PHE A 1 89 ? -8.226 11.467 2.027 1.00 87.19 89 PHE A C 1
ATOM 717 O O . PHE A 1 89 ? -7.671 12.051 1.099 1.00 87.19 89 PHE A O 1
ATOM 724 N N . LEU A 1 90 ? -7.553 10.703 2.893 1.00 83.44 90 LEU A N 1
ATOM 725 C CA . LEU A 1 90 ? -6.109 10.464 2.799 1.00 83.44 90 LEU A CA 1
ATOM 726 C C . LEU A 1 90 ? -5.721 9.672 1.545 1.00 83.44 90 LEU A C 1
ATOM 728 O O . LEU A 1 90 ? -4.625 9.858 1.030 1.00 83.44 90 LEU A O 1
ATOM 732 N N . CYS A 1 91 ? -6.612 8.842 1.004 1.00 81.06 91 CYS A N 1
ATOM 733 C CA . CYS A 1 91 ? -6.346 8.107 -0.232 1.00 81.06 91 CYS A CA 1
ATOM 734 C C . CYS A 1 91 ? -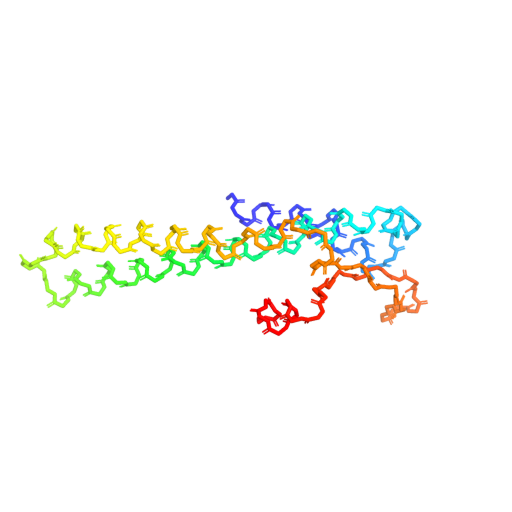6.584 8.936 -1.508 1.00 81.06 91 CYS A C 1
ATOM 736 O O . CYS A 1 91 ? -6.070 8.568 -2.562 1.00 81.06 91 CYS A O 1
ATOM 738 N N . ILE A 1 92 ? -7.320 10.057 -1.448 1.00 84.44 92 ILE A N 1
ATOM 739 C CA . ILE A 1 92 ? -7.608 10.897 -2.630 1.00 84.44 92 ILE A CA 1
ATOM 740 C C . ILE A 1 92 ? -6.330 11.432 -3.295 1.00 84.44 92 ILE A C 1
ATOM 742 O O . ILE A 1 92 ? -6.231 11.315 -4.517 1.00 84.44 92 ILE A O 1
ATOM 746 N N . PRO A 1 93 ? -5.340 11.976 -2.555 1.00 83.69 93 PRO A N 1
ATOM 747 C CA . PRO A 1 93 ? -4.095 12.448 -3.148 1.00 83.69 93 PRO A CA 1
ATOM 748 C C . PRO A 1 93 ? -3.393 11.415 -4.027 1.00 83.69 93 PRO A C 1
ATOM 750 O O . PRO A 1 93 ? -2.813 11.791 -5.036 1.00 83.69 93 PRO A O 1
ATOM 753 N N . LEU A 1 94 ? -3.491 10.122 -3.697 1.00 81.25 94 LEU A N 1
ATOM 754 C CA . LEU A 1 94 ? -2.842 9.050 -4.454 1.00 81.25 94 LEU A CA 1
ATOM 755 C C . LEU A 1 94 ? -3.414 8.874 -5.869 1.00 81.25 94 LEU A C 1
ATOM 757 O O . LEU A 1 94 ? -2.722 8.347 -6.736 1.00 81.25 94 LEU A O 1
ATOM 761 N N . LEU A 1 95 ? -4.637 9.354 -6.127 1.00 82.44 95 LEU A N 1
ATOM 762 C CA . LEU A 1 95 ? -5.270 9.310 -7.449 1.00 82.44 95 LEU A CA 1
ATOM 763 C C . LEU A 1 95 ? -4.678 10.334 -8.429 1.00 82.44 95 LEU A C 1
ATOM 765 O O . LEU A 1 95 ? -4.834 10.181 -9.646 1.00 82.44 95 LEU A O 1
ATOM 769 N N . PHE A 1 96 ? -4.012 11.376 -7.925 1.00 84.81 96 PHE A N 1
ATOM 770 C CA . PHE A 1 96 ? -3.447 12.422 -8.770 1.00 84.81 96 PHE A CA 1
ATOM 771 C C . PHE A 1 96 ? -2.226 11.930 -9.563 1.00 84.81 96 PHE A C 1
ATOM 773 O O . PHE A 1 96 ? -1.516 11.018 -9.142 1.00 84.81 96 PHE A O 1
ATOM 780 N N . PRO A 1 97 ? -1.969 12.496 -10.755 1.00 82.69 97 PRO A N 1
ATOM 781 C CA . PRO A 1 97 ? -0.755 12.186 -11.501 1.00 82.69 97 PRO A CA 1
ATOM 782 C C . PRO A 1 97 ? 0.496 12.617 -10.716 1.00 82.69 97 PRO A C 1
ATOM 784 O O . PRO A 1 97 ? 0.491 13.655 -10.059 1.00 82.69 97 PRO A O 1
ATOM 787 N N . GLY A 1 98 ? 1.574 11.832 -10.810 1.00 83.75 98 GLY A N 1
ATOM 788 C CA . GLY A 1 98 ? 2.859 12.139 -10.162 1.00 83.75 98 GLY A CA 1
ATOM 789 C C . GLY A 1 98 ? 3.009 11.647 -8.717 1.00 83.75 98 GLY A C 1
ATOM 790 O O . GLY A 1 98 ? 3.944 12.057 -8.038 1.00 83.75 98 GLY A O 1
ATOM 791 N N . THR A 1 99 ? 2.114 10.780 -8.237 1.00 86.25 99 THR A N 1
ATOM 792 C CA . THR A 1 99 ? 2.169 10.175 -6.890 1.00 86.25 99 THR A CA 1
ATOM 793 C C . THR A 1 99 ? 2.931 8.853 -6.853 1.00 86.25 99 THR A C 1
ATOM 795 O O . THR A 1 99 ? 3.539 8.520 -5.838 1.00 86.25 99 THR A O 1
ATOM 798 N N . THR A 1 100 ? 2.916 8.110 -7.959 1.00 89.44 100 THR A N 1
ATOM 799 C CA . THR A 1 100 ? 3.492 6.768 -8.096 1.00 89.44 100 THR A CA 1
ATOM 800 C C . THR A 1 100 ? 4.335 6.674 -9.365 1.00 89.44 100 THR A C 1
ATOM 802 O O . THR A 1 100 ? 4.015 7.317 -10.366 1.00 89.44 100 THR A O 1
ATOM 805 N N . SER A 1 101 ? 5.368 5.836 -9.348 1.00 90.44 101 SER A N 1
ATOM 806 C CA . SER A 1 101 ? 6.220 5.525 -10.500 1.00 90.44 101 SER A CA 1
ATOM 807 C C . SER A 1 101 ? 6.616 4.056 -10.501 1.00 90.44 101 SER A C 1
ATOM 809 O O . SER A 1 101 ? 6.539 3.386 -9.472 1.00 90.44 101 SER A O 1
ATOM 811 N N . GLN A 1 102 ? 7.095 3.585 -11.647 1.00 91.69 102 GLN A N 1
ATOM 812 C CA . GLN A 1 102 ? 7.913 2.381 -11.712 1.00 91.69 102 GLN A CA 1
ATOM 813 C C . GLN A 1 102 ? 9.402 2.731 -11.624 1.00 91.69 102 GLN A C 1
ATOM 815 O O . GLN A 1 102 ? 9.804 3.848 -11.970 1.00 91.69 102 GLN A O 1
ATOM 820 N N . ILE A 1 103 ? 10.200 1.774 -11.169 1.00 91.19 103 ILE A N 1
ATOM 821 C CA . ILE A 1 103 ? 11.658 1.787 -11.211 1.00 91.19 103 ILE A CA 1
ATOM 822 C C . ILE A 1 103 ? 12.087 0.491 -11.890 1.00 91.19 103 ILE A C 1
ATOM 824 O O . ILE A 1 103 ? 11.672 -0.595 -11.488 1.00 91.19 103 ILE A O 1
ATOM 828 N N . ASN A 1 104 ? 12.940 0.619 -12.901 1.00 93.06 104 ASN A N 1
ATOM 829 C CA . ASN A 1 104 ? 13.555 -0.532 -13.542 1.00 93.06 104 ASN A CA 1
ATOM 830 C C . ASN A 1 104 ? 14.848 -0.864 -12.800 1.00 93.06 104 ASN A C 1
ATOM 832 O O . ASN A 1 104 ? 15.682 0.015 -12.566 1.00 93.06 104 ASN A O 1
ATOM 836 N N . GLY A 1 105 ? 15.000 -2.128 -12.427 1.00 91.81 105 GLY A N 1
ATOM 837 C CA . GLY A 1 105 ? 16.131 -2.624 -11.657 1.00 91.81 105 GLY A CA 1
ATOM 838 C C . GLY A 1 105 ? 16.672 -3.931 -12.214 1.00 91.81 105 GLY A C 1
ATOM 839 O O . GLY A 1 105 ? 16.174 -4.471 -13.201 1.00 91.81 105 GLY A O 1
ATOM 840 N N . ILE A 1 106 ? 17.717 -4.431 -11.563 1.00 91.62 106 ILE A N 1
ATOM 841 C CA . ILE A 1 106 ? 18.214 -5.789 -11.763 1.00 91.62 106 ILE A CA 1
ATOM 842 C C . ILE A 1 106 ? 17.929 -6.540 -10.468 1.00 91.62 106 ILE A C 1
ATOM 844 O O . ILE A 1 106 ? 18.376 -6.122 -9.398 1.00 91.62 106 ILE A O 1
ATOM 848 N N . ASN A 1 107 ? 17.171 -7.629 -10.558 1.00 90.69 107 ASN A N 1
ATOM 849 C CA . ASN A 1 107 ? 16.815 -8.429 -9.394 1.00 90.69 107 ASN A CA 1
ATOM 850 C C . ASN A 1 107 ? 17.988 -9.299 -8.900 1.00 90.69 107 ASN A C 1
ATOM 852 O O . ASN A 1 107 ? 19.063 -9.357 -9.501 1.00 90.69 107 ASN A O 1
ATOM 856 N N . LEU A 1 108 ? 17.759 -10.033 -7.805 1.00 88.69 108 LEU A N 1
ATOM 857 C CA . LEU A 1 108 ? 18.743 -10.939 -7.192 1.00 88.69 108 LEU A CA 1
ATOM 858 C C . LEU A 1 108 ? 19.257 -12.039 -8.139 1.00 88.69 108 LEU A C 1
ATOM 860 O O . LEU A 1 108 ? 20.311 -12.618 -7.885 1.00 88.69 108 LEU A O 1
ATOM 864 N N . TYR A 1 109 ? 18.529 -12.323 -9.219 1.00 90.25 109 TYR A N 1
ATOM 865 C CA . TYR A 1 109 ? 18.884 -13.323 -10.224 1.00 90.25 109 TYR A CA 1
ATOM 866 C C . TYR A 1 109 ? 19.613 -12.724 -11.436 1.00 90.25 109 TYR A C 1
ATOM 868 O O . TYR A 1 109 ? 19.899 -13.445 -12.389 1.00 90.25 109 TYR A O 1
ATOM 876 N N . GLY A 1 110 ? 19.920 -11.422 -11.424 1.00 90.31 110 GLY A N 1
ATOM 877 C CA . GLY A 1 110 ? 20.584 -10.747 -12.539 1.00 90.31 110 GLY A CA 1
ATOM 878 C C . GLY A 1 110 ? 19.662 -10.449 -13.726 1.00 90.31 110 GLY A C 1
ATOM 879 O O . GLY A 1 110 ? 20.154 -10.200 -14.824 1.00 90.31 110 GLY A O 1
ATOM 880 N N . VAL A 1 111 ? 18.340 -10.490 -13.529 1.00 94.19 111 VAL A N 1
ATOM 881 C CA . VAL A 1 111 ? 17.331 -10.258 -14.573 1.00 94.19 111 VAL A CA 1
ATOM 88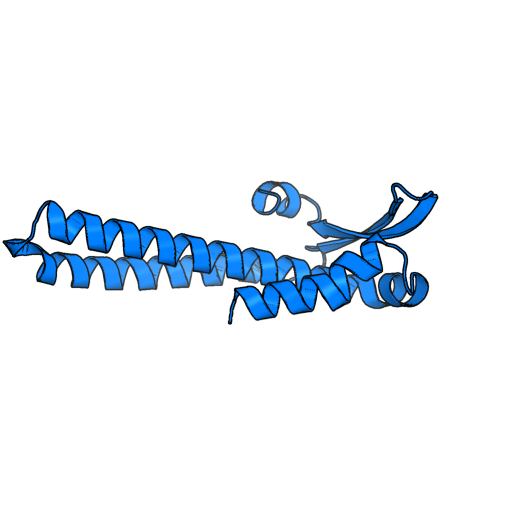2 C C . VAL A 1 111 ? 16.711 -8.871 -14.401 1.00 94.19 111 VAL A C 1
ATOM 884 O O . VAL A 1 111 ? 16.520 -8.411 -13.274 1.00 94.19 111 VAL A O 1
ATOM 887 N N . ASN A 1 112 ? 16.380 -8.212 -15.515 1.00 94.00 112 ASN A N 1
ATOM 888 C CA . ASN A 1 112 ? 15.652 -6.944 -15.499 1.00 94.00 112 ASN A CA 1
ATOM 889 C C . ASN A 1 112 ? 14.297 -7.113 -14.798 1.00 94.00 112 ASN A C 1
ATOM 891 O O . ASN A 1 112 ? 13.516 -7.993 -15.160 1.00 94.00 112 ASN A O 1
ATOM 895 N N . SER A 1 113 ? 14.008 -6.248 -13.832 1.00 93.38 113 SER A N 1
ATOM 896 C CA . SER A 1 113 ? 12.774 -6.251 -13.048 1.00 93.38 113 SER A CA 1
ATOM 897 C C . SER A 1 113 ? 12.126 -4.873 -13.022 1.00 93.38 113 SER A C 1
ATOM 899 O O . SER A 1 113 ? 12.781 -3.851 -13.240 1.00 93.38 113 SER A O 1
ATOM 901 N N . VAL A 1 114 ? 10.821 -4.859 -12.752 1.00 94.00 114 VAL A N 1
ATOM 902 C CA . VAL A 1 114 ? 10.036 -3.636 -12.571 1.00 94.00 114 VAL A CA 1
ATOM 903 C C . VAL A 1 114 ? 9.498 -3.611 -11.149 1.00 94.00 114 VAL A C 1
ATOM 905 O O . VAL A 1 114 ? 8.751 -4.502 -10.735 1.00 94.00 114 VAL A O 1
ATOM 908 N N . GLU A 1 115 ? 9.871 -2.572 -10.414 1.00 91.31 115 GLU A N 1
ATOM 909 C CA . GLU A 1 115 ? 9.400 -2.290 -9.063 1.00 91.31 115 GLU A CA 1
ATOM 910 C C . GLU A 1 115 ? 8.494 -1.059 -9.063 1.00 91.31 115 GLU A C 1
ATOM 912 O O . GLU A 1 115 ? 8.638 -0.158 -9.890 1.00 91.31 115 GLU A O 1
ATOM 917 N N . TYR A 1 116 ? 7.558 -0.998 -8.117 1.00 91.56 116 TYR A N 1
ATOM 918 C CA . TYR A 1 116 ? 6.604 0.102 -7.997 1.00 91.56 116 TYR A CA 1
ATOM 919 C C . TYR A 1 116 ? 6.887 0.913 -6.739 1.00 91.56 116 TYR A C 1
ATOM 921 O O . TYR A 1 116 ? 7.054 0.357 -5.657 1.00 91.56 116 TYR A O 1
ATOM 929 N N . THR A 1 117 ? 6.920 2.238 -6.870 1.00 90.38 117 THR A N 1
ATOM 930 C CA . THR A 1 117 ? 7.250 3.136 -5.762 1.00 90.38 117 THR A CA 1
ATOM 931 C C . THR A 1 117 ? 6.375 4.381 -5.728 1.00 90.38 117 THR A C 1
ATOM 933 O O . THR A 1 117 ? 5.826 4.827 -6.740 1.00 90.38 117 THR A O 1
ATOM 936 N N . PHE A 1 118 ? 6.286 4.984 -4.548 1.00 89.75 118 PHE A N 1
ATOM 937 C CA . PHE A 1 118 ? 5.744 6.323 -4.380 1.00 89.75 118 PHE A CA 1
ATOM 938 C C . PHE A 1 118 ? 6.793 7.382 -4.745 1.00 89.75 118 PHE A C 1
ATOM 940 O O . PHE A 1 118 ? 7.986 7.214 -4.506 1.00 89.75 118 PHE A O 1
ATOM 947 N N . LEU A 1 119 ? 6.342 8.510 -5.288 1.00 88.56 119 LEU A N 1
ATOM 948 C CA . LEU A 1 119 ? 7.202 9.629 -5.665 1.00 88.56 119 LEU A CA 1
ATOM 949 C C . LEU A 1 119 ? 7.239 10.714 -4.582 1.00 88.56 119 LEU A C 1
ATOM 951 O O . LEU A 1 119 ? 6.232 11.032 -3.953 1.00 88.56 119 LEU A O 1
ATOM 955 N N . GLY A 1 120 ? 8.401 11.344 -4.405 1.00 85.88 120 GLY A N 1
ATOM 956 C CA . GLY A 1 120 ? 8.559 12.538 -3.569 1.00 85.88 120 GLY A CA 1
ATOM 957 C C . GLY A 1 120 ? 8.025 12.361 -2.134 1.00 85.88 120 GLY A C 1
ATOM 958 O O . GLY A 1 120 ? 8.392 11.392 -1.469 1.00 85.88 120 GLY A O 1
ATOM 959 N N . PRO A 1 121 ? 7.168 13.271 -1.625 1.00 82.62 121 PRO A N 1
ATOM 960 C CA . PRO A 1 121 ? 6.685 13.212 -0.244 1.00 82.62 121 PRO A CA 1
ATOM 961 C C . PRO A 1 121 ? 5.759 12.017 0.022 1.00 82.62 121 PRO A C 1
ATOM 963 O O . PRO A 1 121 ? 5.606 11.618 1.173 1.00 82.62 121 PRO A O 1
ATOM 966 N N . TYR A 1 122 ? 5.162 11.423 -1.017 1.00 83.06 122 TYR A N 1
ATOM 967 C CA . TYR A 1 122 ? 4.303 10.247 -0.875 1.00 83.06 122 TYR A CA 1
ATOM 968 C C . TYR A 1 122 ? 5.101 9.026 -0.414 1.00 83.06 122 TYR A C 1
ATOM 970 O O . TYR A 1 122 ? 4.581 8.219 0.346 1.00 83.06 122 TYR A O 1
ATOM 978 N N . PHE A 1 123 ? 6.380 8.929 -0.790 1.00 82.56 123 PHE A N 1
ATOM 979 C CA . PHE A 1 123 ? 7.255 7.881 -0.275 1.00 82.56 123 PHE A CA 1
ATOM 980 C C . PHE A 1 123 ? 7.309 7.928 1.252 1.00 82.56 123 PHE A C 1
ATOM 982 O O . PHE A 1 123 ? 6.893 6.983 1.902 1.00 82.56 123 PHE A O 1
ATOM 989 N N . LEU A 1 124 ? 7.652 9.076 1.837 1.00 80.50 124 LEU A N 1
ATOM 990 C CA . LEU A 1 124 ? 7.753 9.224 3.295 1.00 80.50 124 LEU A CA 1
ATOM 991 C C . LEU A 1 124 ? 6.437 8.971 4.047 1.00 80.50 124 LEU A C 1
ATOM 993 O O . LEU A 1 124 ? 6.464 8.549 5.199 1.00 80.50 124 LEU A O 1
ATOM 997 N N . ILE A 1 125 ? 5.296 9.276 3.430 1.00 76.50 125 ILE A N 1
ATOM 998 C CA . ILE A 1 125 ? 3.983 9.170 4.081 1.00 76.50 125 ILE A CA 1
ATOM 999 C C . ILE A 1 125 ? 3.442 7.736 4.020 1.00 76.50 125 ILE A C 1
ATOM 1001 O O . ILE A 1 125 ? 2.763 7.308 4.953 1.00 76.50 125 ILE A O 1
ATOM 1005 N N . TYR A 1 126 ? 3.719 7.007 2.935 1.00 77.00 126 TYR A N 1
ATOM 1006 C CA . TYR A 1 126 ? 3.061 5.735 2.629 1.00 77.00 126 TYR A CA 1
ATOM 1007 C C . TYR A 1 126 ? 4.000 4.521 2.594 1.00 77.00 126 TYR A C 1
ATOM 1009 O O . TYR A 1 126 ? 3.499 3.402 2.559 1.00 77.00 126 TYR A O 1
ATOM 1017 N N . SER A 1 127 ? 5.328 4.695 2.633 1.00 67.00 127 SER A N 1
ATOM 1018 C CA . SER A 1 127 ?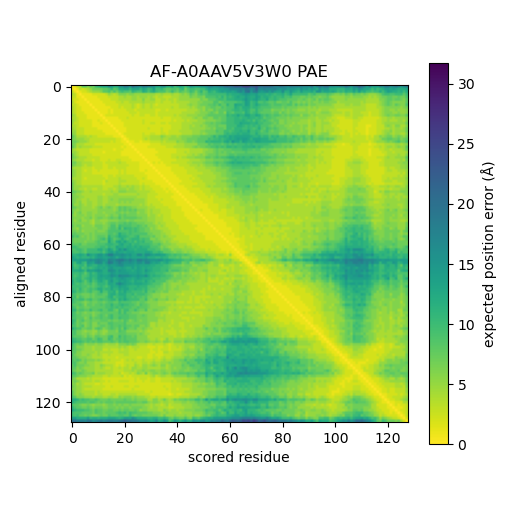 6.309 3.594 2.606 1.00 67.00 127 SER A CA 1
ATOM 1019 C C . SER A 1 127 ? 6.549 2.928 3.975 1.00 67.00 127 SER A C 1
ATOM 1021 O O . SER A 1 127 ? 7.671 2.498 4.248 1.00 67.00 127 SER A O 1
ATOM 1023 N N . VAL A 1 128 ? 5.544 2.911 4.857 1.00 54.31 128 VAL A N 1
ATOM 1024 C CA . VAL A 1 128 ? 5.644 2.356 6.223 1.00 54.31 128 VAL A CA 1
ATOM 1025 C C . VAL A 1 128 ? 5.342 0.865 6.238 1.00 54.31 128 VAL A C 1
ATOM 1027 O O . VAL A 1 128 ? 4.290 0.482 5.680 1.00 54.31 128 VAL A O 1
#

Sequence (128 aa):
IVNLLFSLDCCFILEPSAAGTFFEFYDMMGPYFAKIELIKTTVLLLVGSILHLLLAMNRFTAITFPAKHRKVCRKLFRFCVVLWTIGFFLCIPLLFPGTTSQINGINLYGVNSVEYTFLGPYFLIYSV

Solvent-accessible surface area (backbone atoms only — not comparable to full-atom values): 7018 Å² total; per-residue (Å²): 105,71,67,53,57,50,48,52,44,40,67,72,47,53,50,33,20,46,67,26,52,62,39,71,58,44,59,74,43,19,64,58,48,19,44,55,51,52,51,49,52,53,52,51,52,52,54,50,51,54,51,52,51,50,53,51,51,52,53,49,37,48,72,78,37,58,96,49,26,74,66,49,52,59,50,51,52,54,51,48,54,50,54,50,53,52,51,56,59,66,53,53,68,60,74,45,89,76,31,47,34,59,46,82,47,68,35,100,85,74,37,56,16,42,44,68,44,53,33,77,71,46,28,82,75,64,75,120

InterPro domains:
  IPR019426 7TM GPCR, serpentine receptor class v (Srv) [PF10323] (11-104)

Nearest PDB structures (foldseek):
  7mbx-assembly1_R  TM=7.117E-01  e=6.024E-02  Homo sapiens
  7mby-assembly1_R  TM=6.358E-01  e=3.981E-02  Homo sapiens
  7f8y-assembly1_A  TM=5.965E-01  e=1.463E-01  Homo sapiens
  8tao-assembly1_A  TM=5.848E-01  e=4.023E+00  Homo sapiens
  6zca-assembly1_H  TM=3.935E-01  e=6.853E+00  Bacillus subtilis

pLDDT: mean 86.53, std 6.43, range [54.31, 94.44]

Foldseek 3Di:
DLVVVVVVCCVPQVVCQQVQNPVVVCQVCVVVNLLVVQLSVLLSVQLVVLVVVLVVVLVVCCVPPVVCSVVVNVVSVVVSVVSVVVSVVVSVVSPDPQQKDWDWDQHPVRHIHIDIATHDVSRVVRVD

Radius of gyration: 19.21 Å; Cα contacts (8 Å, |Δi|>4): 122; chains: 1; bounding box: 44×27×54 Å

Mean predicted aligned error: 6.07 Å

Secondary structure (DSSP, 8-state):
-HHHHHHHHIIIIIHHHHHTTTHHHHHHTHHHHHHHHHHHHHHHHHHHHHHHHHHHHHHHHHHH-GGGHHHHHHHHHHHHHHHHHHHHHHHGGGGSTTSEEEEEEE-TTS-EEEEEEE-THHHHHH--

Organism: NCBI:txid1538716